Protein AF-A0A8T5M0Y6-F1 (afdb_monomer_lite)

Foldseek 3Di:
DVLVVLQVCVVVVHAAEEEEAPPDVVVVVSVVVRYHYFHDNDDPFDWDDDPLFKIKTWPDDPPDDPVPTDIDIDGHNVCSNPPVVVVVVVSRVNTD

Secondary structure (DSSP, 8-state):
-HHHHHHHHHHTT---EEEE--S-HHHHHHHHTTSEEEE-S---S-EEEETTTEEEEE-S-TTS-GGG--EEEEE-HHHIIIIIHHHHHHHHHH--

Radius of gyration: 13.92 Å; chains: 1; bounding box: 33×29×36 Å

Structure (mmCIF, N/CA/C/O backbone):
data_AF-A0A8T5M0Y6-F1
#
_entry.id   AF-A0A8T5M0Y6-F1
#
loop_
_atom_site.group_PDB
_atom_site.id
_atom_site.type_symbol
_atom_site.label_atom_id
_atom_site.label_alt_id
_atom_site.label_comp_id
_atom_site.label_asym_id
_atom_site.label_entity_id
_atom_site.label_seq_id
_atom_site.pdbx_PDB_ins_code
_atom_site.Cartn_x
_atom_site.Cartn_y
_atom_site.Cartn_z
_atom_site.occupancy
_atom_site.B_iso_or_equiv
_atom_site.auth_seq_id
_atom_site.auth_comp_id
_atom_site.auth_asym_id
_atom_site.auth_atom_id
_atom_site.pdbx_PDB_model_num
ATOM 1 N N . ASN A 1 1 ? -3.682 -16.699 -5.632 1.00 59.94 1 ASN A N 1
ATOM 2 C CA . ASN A 1 1 ? -4.816 -16.204 -6.459 1.00 59.94 1 ASN A CA 1
ATOM 3 C C . ASN A 1 1 ? -5.383 -14.912 -5.840 1.00 59.94 1 ASN A C 1
ATOM 5 O O . ASN A 1 1 ? -6.407 -14.938 -5.164 1.00 59.94 1 ASN A O 1
ATOM 9 N N . HIS A 1 2 ? -4.663 -13.791 -5.996 1.00 83.31 2 HIS A N 1
ATOM 10 C CA . HIS A 1 2 ? -4.834 -12.555 -5.204 1.00 83.31 2 HIS A CA 1
ATOM 11 C C . HIS A 1 2 ? -6.122 -11.769 -5.514 1.00 83.31 2 HIS A C 1
ATOM 13 O O . HIS A 1 2 ? -6.738 -11.203 -4.611 1.00 83.31 2 HIS A O 1
ATOM 19 N N . TYR A 1 3 ? -6.602 -11.808 -6.762 1.00 88.31 3 TYR A N 1
ATOM 20 C CA . TYR A 1 3 ? -7.836 -11.128 -7.178 1.00 88.31 3 TYR A CA 1
ATOM 21 C C . TYR A 1 3 ? -9.086 -11.655 -6.451 1.00 88.31 3 TYR A C 1
ATOM 23 O O . TYR A 1 3 ? -9.944 -10.881 -6.022 1.00 88.31 3 TYR A O 1
ATOM 31 N N . LYS A 1 4 ? -9.169 -12.975 -6.221 1.00 91.88 4 LYS A N 1
ATOM 32 C CA . LYS A 1 4 ? -10.283 -13.582 -5.470 1.00 91.88 4 LYS A CA 1
ATOM 33 C C . LYS A 1 4 ? -10.361 -13.050 -4.034 1.00 91.88 4 LYS A C 1
ATOM 35 O O . LYS A 1 4 ? -11.465 -12.837 -3.534 1.00 91.88 4 LYS A O 1
ATOM 40 N N . SER A 1 5 ? -9.219 -12.812 -3.386 1.00 92.81 5 SER A N 1
ATOM 41 C CA . SER A 1 5 ? -9.164 -12.234 -2.037 1.00 92.81 5 SER A CA 1
ATOM 42 C C . SER A 1 5 ? -9.660 -10.788 -2.029 1.00 92.81 5 SER A C 1
ATOM 44 O O . SER A 1 5 ? -10.524 -10.454 -1.222 1.00 92.81 5 SER A O 1
ATOM 46 N N . MET A 1 6 ? -9.224 -9.961 -2.985 1.00 92.38 6 MET A N 1
ATOM 47 C CA . MET A 1 6 ? -9.703 -8.576 -3.121 1.00 92.38 6 MET A CA 1
ATOM 48 C C . MET A 1 6 ? -11.212 -8.505 -3.383 1.00 92.38 6 MET A C 1
ATOM 50 O O . MET A 1 6 ? -11.914 -7.707 -2.767 1.00 92.38 6 MET A O 1
ATOM 54 N N . LYS A 1 7 ? -11.753 -9.408 -4.210 1.00 94.62 7 LYS A N 1
ATOM 55 C CA . LYS A 1 7 ? -13.202 -9.496 -4.449 1.00 94.62 7 LYS A CA 1
ATOM 56 C C . LYS A 1 7 ? -13.987 -9.832 -3.175 1.00 94.62 7 LYS A C 1
ATOM 58 O O . LYS A 1 7 ? -15.072 -9.292 -2.969 1.00 94.62 7 LYS A O 1
ATOM 63 N N . LYS A 1 8 ? -13.456 -10.704 -2.306 1.00 95.12 8 LYS A N 1
ATOM 64 C CA . LYS A 1 8 ? -14.060 -10.995 -0.991 1.00 95.12 8 LYS A CA 1
ATOM 65 C C . LYS A 1 8 ? -14.015 -9.775 -0.069 1.00 95.12 8 LYS A C 1
ATOM 67 O O . LYS A 1 8 ? -15.009 -9.504 0.595 1.00 95.12 8 LYS A O 1
ATOM 72 N N . LEU A 1 9 ? -12.902 -9.043 -0.051 1.00 93.75 9 LEU A N 1
ATOM 73 C CA . LEU A 1 9 ? -12.745 -7.825 0.749 1.00 93.75 9 LEU A CA 1
ATOM 74 C C . LEU A 1 9 ? -13.721 -6.726 0.308 1.00 93.75 9 LEU A C 1
ATOM 76 O O . LEU A 1 9 ? -14.453 -6.205 1.145 1.00 93.75 9 LEU A O 1
ATOM 80 N N . LYS A 1 10 ? -13.843 -6.461 -1.000 1.00 93.88 10 LYS A N 1
ATOM 81 C CA . LYS A 1 10 ? -14.831 -5.502 -1.522 1.00 93.88 10 LYS A CA 1
ATOM 82 C C . LYS A 1 10 ? -16.264 -5.879 -1.142 1.00 93.88 10 LYS A C 1
ATOM 84 O O . LYS A 1 10 ? -17.032 -5.020 -0.726 1.00 93.88 10 LYS A O 1
ATOM 89 N N . LYS A 1 11 ? -16.626 -7.168 -1.223 1.00 95.25 11 LYS A N 1
ATOM 90 C CA . LYS A 1 11 ? -17.948 -7.656 -0.778 1.00 95.25 11 LYS A CA 1
ATOM 91 C C . LYS A 1 11 ? -18.210 -7.422 0.714 1.00 95.25 11 LYS A C 1
ATOM 93 O O . LYS A 1 11 ? -19.365 -7.322 1.103 1.00 95.25 11 LYS A O 1
ATOM 98 N N . ARG A 1 12 ? -17.159 -7.346 1.534 1.00 96.19 12 ARG A N 1
ATOM 99 C CA . ARG A 1 12 ? -17.232 -7.025 2.968 1.00 96.19 12 ARG A CA 1
ATOM 100 C C . ARG A 1 12 ? -17.228 -5.516 3.250 1.00 96.19 12 ARG A C 1
ATOM 102 O O . ARG A 1 12 ? -17.180 -5.134 4.409 1.00 96.19 12 ARG A O 1
ATOM 109 N N . GLY A 1 13 ? -17.254 -4.668 2.219 1.00 94.25 13 GLY A N 1
ATOM 110 C CA . GLY A 1 13 ? -17.236 -3.211 2.367 1.00 94.25 13 GLY A CA 1
ATOM 111 C C . GLY A 1 13 ? -15.848 -2.614 2.608 1.00 94.25 13 GLY A C 1
ATOM 112 O O . GLY A 1 13 ? -15.743 -1.431 2.915 1.00 94.25 13 GLY A O 1
ATOM 113 N N . VAL A 1 14 ? -14.774 -3.397 2.456 1.00 96.06 14 VAL A N 1
ATOM 114 C CA . VAL A 1 14 ? -13.407 -2.886 2.622 1.00 96.06 14 VAL A CA 1
ATOM 115 C C . VAL A 1 14 ? -13.054 -1.967 1.453 1.00 96.06 14 VAL A C 1
ATOM 117 O O . VAL A 1 14 ? -13.157 -2.360 0.287 1.00 96.06 14 VAL A O 1
ATOM 120 N N . SER A 1 15 ? -12.601 -0.754 1.772 1.00 95.19 15 SER A N 1
ATOM 121 C CA . SER A 1 15 ? -12.090 0.205 0.792 1.00 95.19 15 SER A CA 1
ATOM 122 C C . SER A 1 15 ? -10.65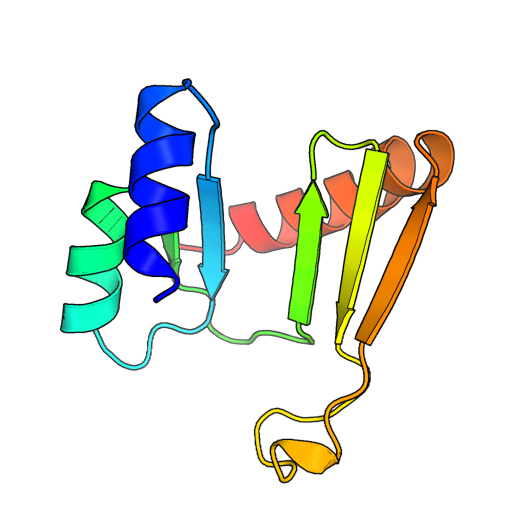6 -0.152 0.404 1.00 95.19 15 SER A C 1
ATOM 124 O O . SER A 1 15 ? -9.753 -0.117 1.237 1.00 95.19 15 SER A O 1
ATOM 126 N N . ILE A 1 16 ? -10.443 -0.499 -0.866 1.00 96.06 16 ILE A N 1
ATOM 127 C C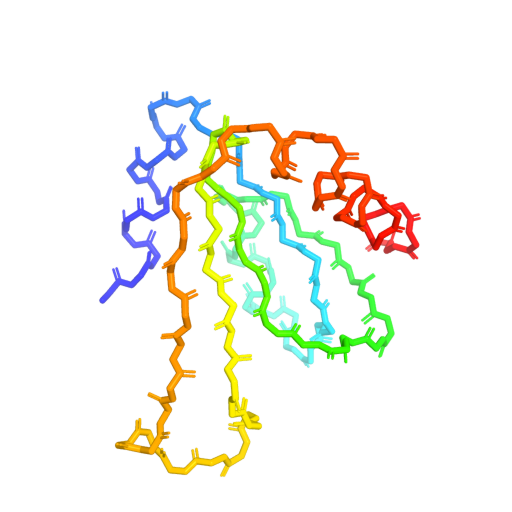A . ILE A 1 16 ? -9.123 -0.843 -1.405 1.00 96.06 16 ILE A CA 1
ATOM 128 C C . ILE A 1 16 ? -8.668 0.297 -2.315 1.00 96.06 16 ILE A C 1
ATOM 130 O O . ILE A 1 16 ? -9.335 0.611 -3.304 1.00 96.06 16 ILE A O 1
ATOM 134 N N . ARG A 1 17 ? -7.527 0.909 -1.985 1.00 95.94 17 ARG A N 1
ATOM 135 C CA . ARG A 1 17 ? -6.917 2.016 -2.732 1.00 95.94 17 ARG A CA 1
ATOM 136 C C . ARG A 1 17 ? -5.506 1.632 -3.162 1.00 95.94 17 ARG A C 1
ATOM 138 O O . ARG A 1 17 ? -4.707 1.221 -2.328 1.00 95.94 17 ARG A O 1
ATOM 145 N N . ILE A 1 18 ? -5.210 1.759 -4.453 1.00 95.12 18 ILE A N 1
ATOM 146 C CA . ILE A 1 18 ? -3.927 1.368 -5.049 1.00 95.12 18 ILE A CA 1
ATOM 147 C C . ILE A 1 18 ? -3.357 2.548 -5.838 1.00 95.12 18 ILE A C 1
ATOM 149 O O . ILE A 1 18 ? -3.932 2.945 -6.848 1.00 95.12 18 ILE A O 1
ATOM 153 N N . ALA A 1 19 ? -2.232 3.102 -5.391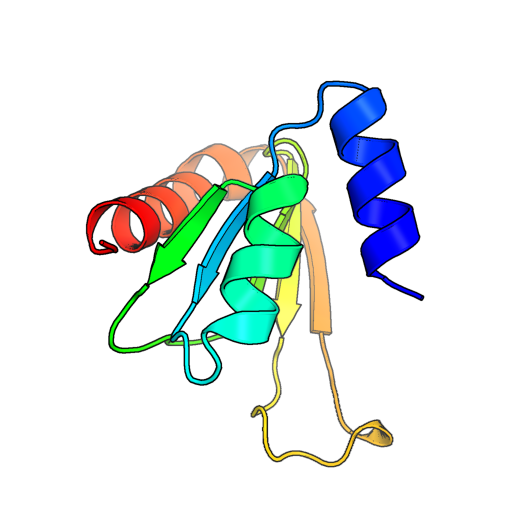 1.00 95.06 19 ALA A N 1
ATOM 154 C CA . ALA A 1 19 ? -1.451 4.067 -6.162 1.00 95.06 19 ALA A CA 1
ATOM 155 C C . ALA A 1 19 ? -0.198 3.365 -6.690 1.00 95.06 19 ALA A C 1
ATOM 157 O O . ALA A 1 19 ? 0.641 2.931 -5.901 1.00 95.06 19 ALA A O 1
ATOM 158 N N . ALA A 1 20 ? -0.092 3.209 -8.009 1.00 94.00 20 ALA A N 1
ATOM 159 C CA . ALA A 1 20 ? 1.035 2.518 -8.630 1.00 94.00 20 ALA A CA 1
ATOM 160 C C . ALA A 1 20 ? 1.317 3.034 -10.054 1.00 94.00 20 ALA A C 1
ATOM 162 O O . ALA A 1 20 ? 0.397 3.509 -10.724 1.00 94.00 20 ALA A O 1
ATOM 163 N N . PRO A 1 21 ? 2.560 2.906 -10.555 1.00 92.75 21 PRO A N 1
ATOM 164 C CA . PRO A 1 21 ? 2.872 3.130 -11.960 1.00 92.75 21 PRO A CA 1
ATOM 165 C C . PRO A 1 21 ? 2.172 2.087 -12.829 1.00 92.75 21 PRO A C 1
ATOM 167 O O . PRO A 1 21 ? 2.561 0.919 -12.894 1.00 92.75 21 PRO A O 1
ATOM 170 N N . ILE A 1 22 ? 1.099 2.503 -13.496 1.00 92.69 22 ILE A N 1
ATOM 171 C CA . ILE A 1 22 ? 0.338 1.622 -14.385 1.00 92.69 22 ILE A CA 1
ATOM 172 C C . ILE A 1 22 ? 1.126 1.443 -15.682 1.00 92.69 22 ILE A C 1
ATOM 174 O O . ILE A 1 22 ? 1.122 2.320 -16.539 1.00 92.69 22 ILE A O 1
ATOM 178 N N . LYS A 1 23 ? 1.772 0.283 -15.830 1.00 88.69 23 LYS A N 1
ATOM 179 C CA . LYS A 1 23 ? 2.403 -0.146 -17.091 1.00 88.69 23 LYS A CA 1
ATOM 180 C C . LYS A 1 23 ? 1.427 -0.897 -18.006 1.00 88.69 23 LYS A C 1
ATOM 182 O O . LYS A 1 23 ? 1.574 -0.865 -19.221 1.00 88.69 23 LYS A O 1
ATOM 187 N N . ASN A 1 24 ? 0.427 -1.572 -17.428 1.00 91.88 24 ASN A N 1
ATOM 188 C CA . ASN A 1 24 ? -0.554 -2.380 -18.155 1.00 91.88 24 ASN A CA 1
ATOM 189 C C . ASN A 1 24 ? -1.990 -1.937 -17.826 1.00 91.88 24 ASN A C 1
ATOM 191 O O . ASN A 1 24 ? -2.489 -2.138 -16.715 1.00 91.88 24 ASN A O 1
ATOM 195 N N . THR A 1 25 ? -2.666 -1.362 -18.818 1.00 90.19 25 THR A N 1
ATOM 196 C CA . THR A 1 25 ? -4.025 -0.817 -18.690 1.00 90.19 25 THR A CA 1
ATOM 197 C C . THR A 1 25 ? -5.097 -1.896 -18.525 1.00 90.19 25 THR A C 1
ATOM 199 O O . THR A 1 25 ? -6.088 -1.663 -17.832 1.00 90.19 25 THR A O 1
ATOM 202 N N . ALA A 1 26 ? -4.902 -3.096 -19.079 1.00 91.69 26 ALA A N 1
ATOM 203 C CA . ALA A 1 26 ? -5.845 -4.206 -18.927 1.00 91.69 26 ALA A CA 1
ATOM 204 C C . ALA A 1 26 ? -5.894 -4.708 -17.474 1.00 91.69 26 ALA A C 1
ATOM 206 O O . ALA A 1 26 ? -6.972 -4.947 -16.918 1.00 91.69 26 ALA A O 1
ATOM 207 N N . VAL A 1 27 ? -4.726 -4.794 -16.827 1.00 89.88 27 VAL A N 1
ATOM 208 C CA . VAL A 1 27 ? -4.623 -5.149 -15.403 1.00 89.88 27 VAL A CA 1
ATOM 209 C C . VAL A 1 27 ? -5.265 -4.066 -14.539 1.00 89.88 27 VAL A C 1
ATOM 211 O O . VAL A 1 27 ? -6.056 -4.386 -13.654 1.00 89.88 27 VAL A O 1
ATOM 214 N N . ALA A 1 28 ? -5.002 -2.789 -14.832 1.00 91.38 28 ALA A N 1
ATOM 215 C CA . ALA A 1 28 ? -5.620 -1.680 -14.108 1.00 91.38 28 ALA A CA 1
ATOM 216 C C . ALA A 1 28 ? -7.152 -1.681 -14.221 1.00 91.38 28 ALA A C 1
ATOM 218 O O . ALA A 1 28 ? -7.830 -1.501 -13.213 1.00 91.38 28 ALA A O 1
ATOM 219 N N . LYS A 1 29 ? -7.706 -1.958 -15.409 1.00 91.94 29 LYS A N 1
ATOM 220 C CA . LYS A 1 29 ? -9.159 -2.060 -15.615 1.00 91.94 29 LYS A CA 1
ATOM 221 C C . LYS A 1 29 ? -9.771 -3.193 -14.790 1.00 91.94 29 LYS A C 1
ATOM 223 O O . LYS A 1 29 ? -10.778 -2.987 -14.123 1.00 91.94 29 LYS A O 1
ATOM 228 N N . THR A 1 30 ? -9.119 -4.355 -14.782 1.00 92.69 30 THR A N 1
ATOM 229 C CA . THR A 1 30 ? -9.557 -5.518 -13.993 1.00 92.69 30 THR A CA 1
ATOM 230 C C . THR A 1 30 ? -9.512 -5.217 -12.492 1.00 92.69 30 THR A C 1
ATOM 232 O O . THR A 1 30 ? -10.442 -5.539 -11.757 1.00 92.69 30 THR A O 1
ATOM 235 N N . LEU A 1 31 ? -8.453 -4.555 -12.014 1.00 92.62 31 LEU A N 1
ATOM 236 C CA . LEU A 1 31 ? -8.339 -4.138 -10.613 1.00 92.62 31 LEU A CA 1
ATOM 237 C C . LEU A 1 31 ? -9.341 -3.037 -10.243 1.00 92.62 31 LEU A C 1
ATOM 239 O O . LEU A 1 31 ? -9.840 -3.046 -9.119 1.00 92.62 31 LEU A O 1
ATOM 243 N N . GLY A 1 32 ? -9.699 -2.161 -11.185 1.00 93.31 32 GLY A N 1
ATOM 244 C CA . GLY A 1 32 ? -10.733 -1.133 -11.032 1.00 93.31 32 GLY A CA 1
ATOM 245 C C . GLY A 1 32 ? -12.106 -1.691 -10.641 1.00 93.31 32 GLY A C 1
ATOM 246 O O . GLY A 1 32 ? -12.892 -1.034 -9.960 1.00 93.31 32 GLY A O 1
ATOM 247 N N . GLU A 1 33 ? -12.392 -2.948 -10.990 1.00 93.62 33 GLU A N 1
ATOM 248 C CA . GLU A 1 33 ? -13.623 -3.628 -10.579 1.00 93.62 33 GLU A CA 1
ATOM 249 C C . GLU A 1 33 ? -13.674 -3.918 -9.075 1.00 93.62 33 GLU A C 1
ATOM 251 O O . GLU A 1 33 ? -14.762 -4.099 -8.521 1.00 93.62 33 GLU A O 1
ATOM 256 N N . VAL A 1 34 ? -12.525 -3.984 -8.394 1.00 95.44 34 VAL A N 1
ATOM 257 C CA . VAL A 1 34 ? -12.417 -4.365 -6.975 1.00 95.44 34 VAL A CA 1
ATOM 258 C C . VAL A 1 34 ? -11.760 -3.310 -6.084 1.00 95.44 34 VAL A C 1
ATOM 260 O O . VAL A 1 34 ? -11.923 -3.377 -4.869 1.00 95.44 34 VAL A O 1
ATOM 263 N N . ALA A 1 35 ? -11.072 -2.331 -6.662 1.00 96.31 35 ALA A N 1
ATOM 264 C CA . ALA A 1 35 ? -10.321 -1.300 -5.959 1.00 96.31 35 ALA A CA 1
ATOM 265 C C . ALA A 1 35 ? -10.359 0.024 -6.729 1.00 96.31 35 ALA A C 1
ATOM 267 O O . ALA A 1 35 ? -10.537 0.038 -7.944 1.00 96.31 35 ALA A O 1
ATOM 268 N N . THR A 1 36 ? -10.118 1.136 -6.040 1.00 96.19 36 THR A N 1
ATOM 269 C CA . THR A 1 36 ? -9.811 2.403 -6.708 1.00 96.19 36 THR A CA 1
ATOM 270 C C . THR A 1 36 ? -8.323 2.412 -7.032 1.00 96.19 36 THR A C 1
ATOM 272 O O . THR A 1 36 ? -7.492 2.287 -6.130 1.00 96.19 36 THR A O 1
ATOM 275 N N . VAL A 1 37 ? -7.983 2.555 -8.310 1.00 95.62 37 VAL A N 1
ATOM 276 C CA . VAL A 1 37 ? -6.597 2.555 -8.789 1.00 95.62 37 VAL A CA 1
ATOM 277 C C . VAL A 1 37 ? -6.265 3.939 -9.335 1.00 95.62 37 VAL A C 1
ATOM 279 O O . VAL A 1 37 ? -7.044 4.479 -10.115 1.00 95.62 37 VAL A O 1
ATOM 282 N N . ARG A 1 38 ? -5.127 4.503 -8.926 1.00 95.31 38 ARG A N 1
ATOM 283 C CA . ARG A 1 38 ? -4.581 5.758 -9.457 1.00 95.31 38 ARG A CA 1
ATOM 284 C C . ARG A 1 38 ? -3.201 5.531 -10.044 1.00 95.31 38 ARG A C 1
ATOM 286 O O . ARG A 1 38 ? -2.377 4.831 -9.446 1.00 95.31 38 ARG A O 1
ATOM 293 N N . HIS A 1 39 ? -2.956 6.135 -11.200 1.00 95.19 39 HIS A N 1
ATOM 294 C CA . HIS A 1 39 ? -1.637 6.139 -11.808 1.00 95.19 39 HIS A CA 1
ATOM 295 C C . HIS A 1 39 ? -0.740 7.141 -11.084 1.00 95.19 39 HIS A C 1
ATOM 297 O O . HIS A 1 39 ? -1.120 8.298 -10.917 1.00 95.19 39 HIS A O 1
ATOM 303 N N . ILE A 1 40 ? 0.462 6.714 -10.703 1.00 94.56 40 ILE A N 1
ATOM 304 C CA . ILE A 1 40 ? 1.541 7.604 -10.253 1.00 94.56 40 ILE A CA 1
ATOM 305 C C . ILE A 1 40 ? 2.757 7.417 -11.157 1.00 94.56 40 ILE A C 1
ATOM 307 O O . ILE A 1 40 ? 3.084 6.288 -11.516 1.00 94.56 40 ILE A O 1
ATOM 311 N N . ASP A 1 41 ? 3.462 8.501 -11.476 1.00 89.12 41 ASP A N 1
ATOM 312 C CA . ASP A 1 41 ? 4.590 8.437 -12.415 1.00 89.12 41 ASP A CA 1
ATOM 313 C C . ASP A 1 41 ? 5.761 7.603 -11.867 1.00 89.12 41 ASP A C 1
ATOM 315 O O . ASP A 1 41 ? 6.453 6.908 -12.610 1.00 89.12 41 ASP A O 1
ATOM 319 N N . LYS A 1 42 ? 6.000 7.668 -10.548 1.00 83.31 42 LYS A N 1
ATOM 320 C CA . LYS A 1 42 ? 7.088 6.946 -9.872 1.00 83.31 42 LYS A CA 1
ATOM 321 C C . LYS A 1 42 ? 6.647 6.425 -8.507 1.00 83.31 42 LYS A C 1
ATOM 323 O O . LYS A 1 42 ? 6.278 7.205 -7.631 1.00 83.31 42 LYS A O 1
ATOM 328 N N . ALA A 1 43 ? 6.763 5.114 -8.303 1.00 79.81 43 ALA A N 1
ATOM 329 C CA . ALA A 1 43 ? 6.740 4.520 -6.970 1.00 79.81 43 ALA A CA 1
ATOM 330 C C . ALA A 1 43 ? 8.147 4.576 -6.36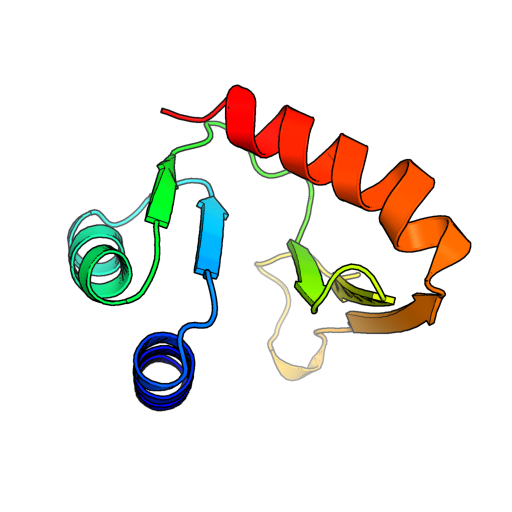3 1.00 79.81 43 ALA A C 1
ATOM 332 O O . ALA A 1 43 ? 9.127 4.294 -7.046 1.00 79.81 43 ALA A O 1
ATOM 333 N N . LYS A 1 44 ? 8.244 4.932 -5.078 1.00 76.31 44 LYS A N 1
ATOM 334 C CA . LYS A 1 44 ? 9.513 4.929 -4.324 1.00 76.31 44 LYS A CA 1
ATOM 335 C C . LYS A 1 44 ? 9.716 3.665 -3.479 1.00 76.31 44 LYS A C 1
ATOM 337 O O . LYS A 1 44 ? 10.719 3.552 -2.790 1.00 76.31 44 LYS A O 1
ATOM 342 N N . GLY A 1 45 ? 8.754 2.746 -3.492 1.00 86.00 45 GLY A N 1
ATOM 343 C CA . GLY A 1 45 ? 8.791 1.516 -2.709 1.00 86.00 45 GLY A CA 1
ATOM 344 C C . GLY A 1 45 ? 7.433 0.823 -2.668 1.00 86.00 45 GLY A C 1
ATOM 345 O O . GLY A 1 45 ? 6.441 1.340 -3.189 1.00 86.00 45 GLY A O 1
ATOM 346 N N . ARG A 1 46 ? 7.394 -0.347 -2.025 1.00 90.31 46 ARG A N 1
ATOM 347 C CA . ARG A 1 46 ? 6.186 -1.163 -1.856 1.00 90.31 46 ARG A CA 1
ATOM 348 C C . ARG A 1 46 ? 5.697 -1.040 -0.423 1.00 90.31 46 ARG A C 1
ATOM 350 O O . ARG A 1 46 ? 6.319 -1.593 0.476 1.00 90.31 46 ARG A O 1
ATOM 357 N N . VAL A 1 47 ? 4.601 -0.315 -0.216 1.00 92.19 47 VAL A N 1
ATOM 358 C CA . VAL A 1 47 ? 3.990 -0.112 1.105 1.00 92.19 47 VAL A CA 1
ATOM 359 C C . VAL A 1 47 ? 2.506 -0.453 1.030 1.00 92.19 47 VAL A C 1
ATOM 361 O O . VAL A 1 47 ? 1.813 -0.036 0.105 1.00 92.19 47 VAL A O 1
ATOM 364 N N . CYS A 1 48 ? 2.015 -1.194 2.017 1.00 93.75 48 CYS A N 1
ATOM 365 C CA . CYS A 1 48 ? 0.604 -1.504 2.203 1.00 93.75 48 CYS A CA 1
ATOM 366 C C . CYS A 1 48 ? 0.223 -1.210 3.652 1.00 93.75 48 CYS A C 1
ATOM 368 O O . CYS A 1 48 ? 0.911 -1.657 4.566 1.00 93.75 48 CYS A O 1
ATOM 370 N N . THR A 1 49 ? -0.865 -0.478 3.870 1.00 94.06 49 THR A N 1
ATOM 371 C CA . THR A 1 49 ? -1.449 -0.272 5.198 1.00 94.06 49 THR A CA 1
ATOM 372 C C . THR A 1 49 ? -2.774 -1.016 5.308 1.00 94.06 49 THR A C 1
ATOM 374 O O . THR A 1 49 ? -3.533 -1.100 4.342 1.00 94.06 49 THR A O 1
ATOM 377 N N . ILE A 1 50 ? -3.045 -1.574 6.487 1.00 95.06 50 ILE A N 1
ATOM 378 C CA . ILE A 1 50 ? -4.269 -2.317 6.793 1.00 95.06 50 ILE A CA 1
ATOM 379 C C . ILE A 1 50 ? -4.938 -1.658 7.997 1.00 95.06 50 ILE A C 1
ATOM 381 O O . ILE A 1 50 ? -4.314 -1.521 9.050 1.00 95.06 50 ILE A O 1
ATOM 385 N N . ASP A 1 51 ? -6.179 -1.202 7.803 1.00 92.44 51 ASP A N 1
ATOM 386 C CA . ASP A 1 51 ? -7.074 -0.589 8.803 1.00 92.44 51 ASP A CA 1
ATOM 387 C C . ASP A 1 51 ? -6.502 0.614 9.585 1.00 92.44 51 ASP A C 1
ATOM 389 O O . ASP A 1 51 ? -7.096 1.100 10.545 1.00 92.44 51 ASP A O 1
ATOM 393 N N . GLY A 1 52 ? -5.352 1.134 9.146 1.00 90.56 52 GLY A N 1
ATOM 394 C CA . GLY A 1 52 ? -4.598 2.183 9.831 1.00 90.56 52 GLY A CA 1
ATOM 395 C C . GLY A 1 52 ? -3.715 1.682 10.977 1.00 90.56 52 GLY A C 1
ATOM 396 O O . GLY A 1 52 ? -2.994 2.485 11.551 1.00 90.56 52 GLY A O 1
ATOM 397 N N . ASP A 1 53 ? -3.711 0.383 11.278 1.00 95.00 53 ASP A N 1
ATOM 398 C CA . ASP A 1 53 ? -3.027 -0.165 12.458 1.00 95.00 53 ASP A CA 1
ATOM 399 C C . ASP A 1 53 ? -1.862 -1.090 12.128 1.00 95.00 53 ASP A C 1
ATOM 401 O O . ASP A 1 53 ? -1.009 -1.351 12.979 1.00 95.00 53 ASP A O 1
ATOM 405 N N . SER A 1 54 ? -1.809 -1.583 10.891 1.00 95.94 54 SER A N 1
ATOM 406 C CA . SER A 1 54 ? -0.734 -2.457 10.425 1.00 95.94 54 SER A CA 1
ATOM 407 C C . SER A 1 54 ? -0.146 -1.975 9.105 1.00 95.94 54 SER A C 1
ATOM 409 O O . SER A 1 54 ? -0.839 -1.372 8.284 1.00 95.94 54 SER A O 1
ATOM 411 N N . MET A 1 55 ? 1.141 -2.244 8.900 1.00 95.12 55 MET A N 1
ATOM 412 C CA . MET A 1 55 ? 1.860 -1.897 7.680 1.00 95.12 55 MET A CA 1
ATOM 413 C C . MET A 1 55 ? 2.736 -3.056 7.226 1.00 95.12 55 MET A C 1
ATOM 415 O O . MET A 1 55 ? 3.412 -3.677 8.042 1.00 95.12 55 MET A O 1
ATOM 419 N N . LEU A 1 56 ? 2.770 -3.289 5.919 1.00 95.00 56 LEU A N 1
ATOM 420 C CA . LEU A 1 56 ? 3.753 -4.122 5.246 1.00 95.00 56 LEU A CA 1
ATOM 421 C C . LEU A 1 56 ? 4.608 -3.247 4.322 1.00 95.00 56 LEU A C 1
ATOM 423 O O . LEU A 1 56 ? 4.059 -2.482 3.528 1.00 95.00 56 LEU A O 1
ATOM 427 N N . ILE A 1 57 ? 5.932 -3.358 4.415 1.00 93.38 57 ILE A N 1
ATOM 428 C CA . ILE A 1 57 ? 6.880 -2.672 3.528 1.00 93.38 57 ILE A CA 1
ATOM 429 C C . ILE A 1 57 ? 7.845 -3.673 2.893 1.00 93.38 57 ILE A C 1
ATOM 431 O O . ILE A 1 57 ? 8.431 -4.502 3.582 1.00 93.38 57 ILE A O 1
ATOM 435 N N . GLY A 1 58 ? 8.002 -3.611 1.573 1.00 92.75 58 GLY A N 1
ATOM 436 C CA . GLY A 1 58 ? 9.001 -4.393 0.848 1.00 92.75 58 GLY A CA 1
ATOM 437 C C . GLY A 1 58 ? 10.391 -3.781 1.006 1.00 92.75 58 GLY A C 1
ATOM 438 O O . GLY A 1 58 ? 10.554 -2.579 0.815 1.00 92.75 58 GLY A O 1
ATOM 439 N N . LEU A 1 59 ? 11.383 -4.610 1.327 1.00 90.75 59 LEU A N 1
ATOM 440 C CA . LEU A 1 59 ? 12.785 -4.210 1.523 1.00 90.75 5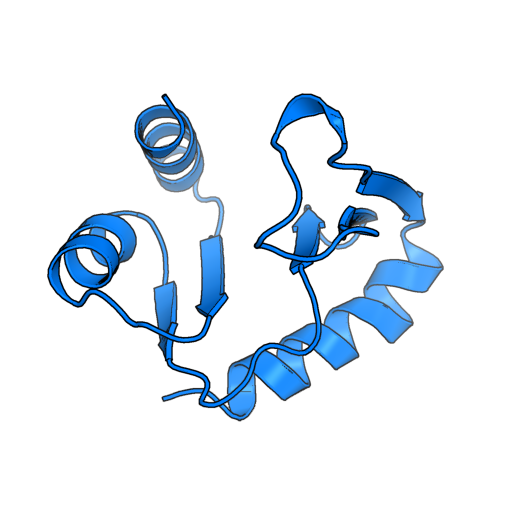9 LEU A CA 1
ATOM 441 C C . LEU A 1 59 ? 13.690 -4.591 0.345 1.00 90.75 59 LEU A C 1
ATOM 443 O O . LEU A 1 59 ? 14.903 -4.434 0.410 1.00 90.75 59 LEU A O 1
ATOM 447 N N . THR A 1 60 ? 13.100 -5.123 -0.721 1.00 89.62 60 THR A N 1
ATOM 448 C CA . THR A 1 60 ? 13.810 -5.568 -1.922 1.00 89.62 60 THR A CA 1
ATOM 449 C C . THR A 1 60 ? 13.261 -4.876 -3.152 1.00 89.62 60 THR A C 1
ATOM 451 O O . THR A 1 60 ? 12.091 -4.477 -3.174 1.00 89.62 60 THR A O 1
ATOM 454 N N . GLU A 1 61 ? 14.107 -4.742 -4.165 1.00 84.50 61 GLU A N 1
ATOM 455 C CA . GLU A 1 61 ? 13.721 -4.207 -5.466 1.00 84.50 61 GLU A CA 1
ATOM 456 C C . GLU A 1 61 ? 12.768 -5.161 -6.197 1.00 84.50 61 GLU A C 1
ATOM 458 O O . GLU A 1 61 ? 12.664 -6.346 -5.864 1.00 84.50 61 GLU A O 1
ATOM 463 N N . ASP A 1 62 ? 12.037 -4.626 -7.173 1.00 79.44 62 ASP A N 1
ATOM 464 C CA . ASP A 1 62 ? 11.046 -5.392 -7.935 1.00 79.44 62 ASP A CA 1
ATOM 465 C C . ASP A 1 62 ? 11.696 -6.454 -8.836 1.00 79.44 62 ASP A C 1
ATOM 467 O O . ASP A 1 62 ? 11.087 -7.493 -9.067 1.00 79.44 62 ASP A O 1
ATOM 471 N N . ASP A 1 63 ? 12.934 -6.222 -9.284 1.00 83.69 63 ASP A N 1
ATOM 472 C CA . ASP A 1 63 ? 13.673 -7.127 -10.177 1.00 83.69 63 ASP A CA 1
ATOM 473 C C . ASP A 1 63 ? 14.435 -8.235 -9.421 1.00 83.69 63 ASP A C 1
ATOM 475 O O . ASP A 1 63 ? 15.085 -9.084 -10.035 1.00 83.69 63 ASP A O 1
ATOM 479 N N . ALA A 1 64 ? 14.374 -8.244 -8.084 1.00 85.88 64 ALA A N 1
ATOM 480 C CA . ALA A 1 64 ? 14.977 -9.302 -7.279 1.00 85.88 64 ALA A CA 1
ATOM 481 C C . ALA A 1 64 ? 14.273 -10.647 -7.520 1.00 85.88 64 ALA A C 1
ATOM 483 O O . ALA A 1 64 ? 13.064 -10.702 -7.746 1.00 85.88 64 ALA A O 1
ATOM 484 N N . HIS A 1 65 ? 15.020 -11.750 -7.421 1.00 87.75 65 HIS A N 1
ATOM 485 C CA . HIS A 1 65 ? 14.433 -13.081 -7.553 1.00 87.75 65 HIS A CA 1
ATOM 486 C C . HIS A 1 65 ? 13.387 -13.317 -6.451 1.00 87.75 65 HIS A C 1
ATOM 488 O O . HIS A 1 65 ? 13.591 -12.909 -5.307 1.00 87.75 65 HIS A O 1
ATOM 494 N N . GLU A 1 66 ? 12.292 -14.021 -6.758 1.00 83.12 66 GLU A N 1
ATOM 495 C CA . GLU A 1 66 ? 11.144 -14.142 -5.843 1.00 83.12 66 GLU A CA 1
ATOM 496 C C . GLU A 1 66 ? 11.527 -14.667 -4.449 1.00 83.12 66 GLU A C 1
ATOM 498 O O . GLU A 1 66 ? 11.013 -14.207 -3.430 1.00 83.12 66 GLU A O 1
ATOM 503 N N . THR A 1 67 ? 12.483 -15.598 -4.399 1.00 89.62 67 THR A N 1
ATOM 504 C CA . THR A 1 67 ? 13.006 -16.203 -3.160 1.00 89.62 67 THR A CA 1
ATOM 505 C C . THR A 1 67 ? 13.790 -15.237 -2.278 1.00 89.62 67 THR A C 1
ATOM 507 O O . THR A 1 67 ? 14.041 -15.536 -1.113 1.00 89.62 67 THR A O 1
ATOM 510 N N . GLN A 1 68 ? 14.201 -14.098 -2.825 1.00 89.31 68 GLN A N 1
ATOM 511 C CA . GLN A 1 68 ? 14.974 -13.079 -2.132 1.00 89.31 68 GLN A CA 1
ATOM 512 C C . GLN A 1 68 ? 14.087 -11.950 -1.622 1.00 89.31 68 GLN A C 1
ATOM 514 O O . GLN A 1 68 ? 14.581 -11.085 -0.905 1.00 89.31 68 GLN A O 1
ATOM 519 N N . HIS A 1 69 ? 12.791 -11.934 -1.955 1.00 88.50 69 HIS A N 1
ATOM 520 C CA . HIS A 1 69 ? 11.910 -10.878 -1.489 1.00 88.50 69 HIS A CA 1
ATOM 521 C C . HIS A 1 69 ? 11.757 -10.899 0.031 1.00 88.50 69 HIS A C 1
ATOM 523 O O . HIS A 1 69 ? 11.164 -11.804 0.615 1.00 88.50 69 HIS A O 1
ATOM 529 N N . VAL A 1 70 ? 12.229 -9.828 0.661 1.00 92.81 70 VAL A N 1
ATOM 530 C CA . VAL A 1 70 ? 12.018 -9.558 2.081 1.00 92.81 70 VAL A CA 1
ATOM 531 C C . VAL A 1 70 ? 10.979 -8.456 2.234 1.00 92.81 70 VAL A C 1
ATOM 533 O O . VAL A 1 70 ? 11.030 -7.432 1.544 1.00 92.81 70 VAL A O 1
ATOM 536 N N . ALA A 1 71 ? 10.049 -8.660 3.162 1.00 93.06 71 ALA A N 1
ATOM 537 C CA . ALA A 1 71 ? 9.105 -7.648 3.601 1.00 93.06 71 ALA A CA 1
ATOM 538 C C . ALA A 1 71 ? 9.093 -7.566 5.128 1.00 93.06 71 ALA A C 1
ATOM 540 O O . ALA A 1 71 ? 9.245 -8.571 5.821 1.00 93.06 71 ALA A O 1
ATOM 541 N N . PHE A 1 72 ? 8.887 -6.362 5.643 1.00 94.38 72 PHE A N 1
ATOM 542 C CA . PHE A 1 72 ? 8.722 -6.093 7.061 1.00 94.38 72 PHE A CA 1
ATOM 543 C C . PHE A 1 72 ? 7.248 -5.822 7.357 1.00 94.38 72 PHE A C 1
ATOM 545 O O . PHE A 1 72 ? 6.626 -4.981 6.705 1.00 94.38 72 PHE A O 1
ATOM 552 N N . TRP A 1 73 ? 6.696 -6.537 8.336 1.00 95.69 73 TRP A N 1
ATOM 553 C CA . TRP A 1 73 ? 5.356 -6.302 8.865 1.00 95.69 73 TRP A CA 1
ATOM 554 C C . TRP A 1 73 ? 5.458 -5.702 10.265 1.00 95.69 73 TRP A C 1
ATOM 556 O O . TRP A 1 73 ? 6.193 -6.208 11.110 1.00 95.69 73 TRP A O 1
ATOM 566 N N . ALA A 1 74 ? 4.696 -4.640 10.509 1.00 94.06 74 ALA A N 1
ATOM 567 C CA . ALA A 1 74 ? 4.556 -4.035 11.823 1.00 94.06 74 ALA A CA 1
ATOM 568 C C . ALA A 1 74 ? 3.087 -3.785 12.161 1.00 94.06 74 ALA A C 1
ATOM 570 O O . ALA A 1 74 ? 2.295 -3.391 11.301 1.00 94.06 74 ALA A O 1
ATOM 571 N N . HIS A 1 75 ? 2.762 -3.955 13.441 1.00 96.12 75 HIS A N 1
ATOM 572 C CA . HIS A 1 75 ? 1.512 -3.519 14.045 1.00 96.12 75 HIS A CA 1
ATOM 573 C C . HIS A 1 75 ? 1.813 -2.374 15.017 1.00 96.12 75 HIS A C 1
ATOM 575 O O . HIS A 1 75 ? 2.442 -2.574 16.054 1.00 96.12 75 HIS A O 1
ATOM 581 N N . SER A 1 76 ? 1.424 -1.157 14.645 1.00 95.19 76 SER A N 1
ATOM 582 C CA . SER A 1 76 ? 1.643 0.044 15.453 1.00 95.19 76 SER A CA 1
ATOM 583 C C . SER A 1 76 ? 0.625 1.123 15.073 1.00 95.19 76 SER A C 1
ATOM 585 O O . SER A 1 76 ? 0.907 1.966 14.214 1.00 95.19 76 SER A O 1
ATOM 587 N N . PRO A 1 77 ? -0.557 1.126 15.716 1.00 94.06 77 PRO A N 1
ATOM 588 C CA . PRO A 1 77 ? -1.607 2.111 15.461 1.00 94.06 77 PRO A CA 1
ATOM 589 C C . PRO A 1 77 ? -1.102 3.556 15.473 1.00 94.06 77 PRO A C 1
ATOM 591 O O . PRO A 1 77 ? -1.391 4.332 14.567 1.00 94.06 77 PRO A O 1
ATOM 594 N N . TYR A 1 78 ? -0.280 3.915 16.463 1.00 93.81 78 TYR A N 1
ATOM 595 C CA . TYR A 1 78 ? 0.221 5.280 16.606 1.00 93.81 78 TYR A CA 1
ATOM 596 C C . TYR A 1 78 ? 1.115 5.706 15.433 1.00 93.81 78 TYR A C 1
ATOM 598 O O . TYR A 1 78 ? 0.887 6.754 14.830 1.00 93.81 78 TYR A O 1
ATOM 606 N N . ALA A 1 79 ? 2.114 4.895 15.071 1.00 90.50 79 ALA A N 1
ATOM 607 C CA . ALA A 1 79 ? 3.035 5.242 13.990 1.00 90.50 79 ALA A CA 1
ATOM 608 C C . ALA A 1 79 ? 2.332 5.261 12.622 1.00 90.50 79 ALA A C 1
ATOM 610 O O . ALA A 1 79 ? 2.600 6.119 11.776 1.00 90.50 79 ALA A O 1
ATOM 611 N N . ILE A 1 80 ? 1.407 4.326 12.398 1.00 93.50 80 ILE A N 1
ATOM 612 C CA . ILE A 1 80 ? 0.776 4.143 11.092 1.00 93.50 80 ILE A CA 1
ATOM 613 C C . ILE A 1 80 ? -0.309 5.193 10.849 1.00 93.50 80 ILE A C 1
ATOM 615 O O . ILE A 1 80 ? -0.365 5.753 9.751 1.00 93.50 80 ILE A O 1
ATOM 619 N N . ARG A 1 81 ? -1.118 5.536 11.859 1.00 92.69 81 ARG A N 1
ATOM 620 C CA . ARG A 1 81 ? -2.143 6.586 11.739 1.00 92.69 81 ARG A CA 1
ATOM 621 C C . ARG A 1 81 ? -1.528 7.975 11.591 1.00 92.69 81 ARG A C 1
ATOM 623 O O . ARG A 1 81 ? -1.980 8.738 10.745 1.00 92.69 81 ARG A O 1
ATOM 630 N N . ASN A 1 82 ? -0.482 8.286 12.358 1.00 89.50 82 ASN A N 1
ATOM 631 C CA . ASN A 1 82 ? 0.083 9.639 12.378 1.00 89.50 82 ASN A CA 1
ATOM 632 C C . ASN A 1 82 ? 1.067 9.907 11.229 1.00 89.50 82 ASN A C 1
ATOM 634 O O . ASN A 1 82 ? 1.073 11.005 10.671 1.00 89.50 82 ASN A O 1
ATOM 638 N N . SER A 1 83 ? 1.869 8.911 10.835 1.00 88.62 83 SER A N 1
ATOM 639 C CA . SER A 1 83 ? 2.953 9.118 9.862 1.00 88.62 83 SER A CA 1
ATOM 640 C C . SER A 1 83 ? 2.673 8.445 8.521 1.00 88.62 83 SER A C 1
ATOM 642 O O . SER A 1 83 ? 2.647 9.103 7.479 1.00 88.62 83 SER A O 1
ATOM 644 N N . ILE A 1 84 ? 2.439 7.130 8.525 1.00 90.56 84 ILE A N 1
ATOM 645 C CA . ILE A 1 84 ? 2.355 6.352 7.277 1.00 90.56 84 ILE A CA 1
ATOM 646 C C . ILE A 1 84 ? 1.083 6.676 6.491 1.00 90.56 84 ILE A C 1
ATOM 648 O O . ILE A 1 84 ? 1.121 6.759 5.265 1.00 90.56 84 ILE A O 1
ATOM 652 N N . SER A 1 85 ? -0.032 6.916 7.177 1.00 88.12 85 SER A N 1
ATOM 653 C CA . SER A 1 85 ? -1.286 7.320 6.533 1.00 88.12 85 SER A CA 1
ATOM 654 C C . SER A 1 85 ? -1.119 8.645 5.788 1.00 88.12 85 SER A C 1
ATOM 656 O O . SER A 1 85 ? -1.478 8.735 4.618 1.00 88.12 85 SER A O 1
ATOM 658 N N . SER A 1 86 ? -0.479 9.640 6.409 1.00 89.50 86 SER A N 1
ATOM 659 C CA . SER A 1 86 ? -0.167 10.930 5.778 1.00 89.50 86 SER A CA 1
ATOM 660 C C . SER A 1 86 ? 0.741 10.773 4.554 1.00 89.50 86 SER A C 1
ATOM 662 O O . SER A 1 86 ? 0.513 11.405 3.520 1.00 89.50 86 SER A O 1
ATOM 664 N N . PHE A 1 87 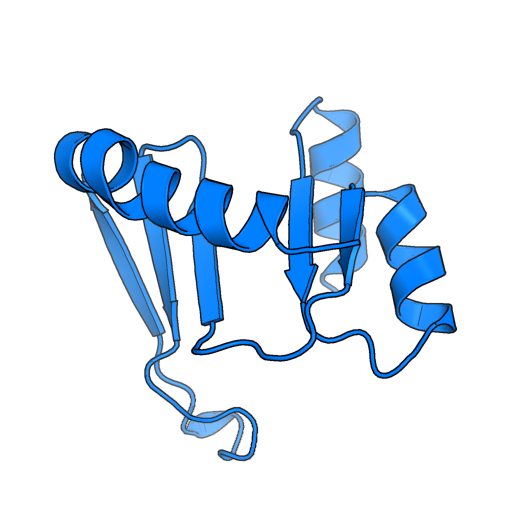? 1.739 9.886 4.639 1.00 90.25 87 PHE A N 1
ATOM 665 C CA . PHE A 1 87 ? 2.588 9.531 3.502 1.00 90.25 87 PHE A CA 1
ATOM 666 C C . PHE A 1 87 ? 1.775 8.921 2.350 1.00 90.25 87 PHE A C 1
ATOM 668 O O . PHE A 1 87 ? 1.891 9.378 1.211 1.00 90.25 87 PHE A O 1
ATOM 675 N N . PHE A 1 88 ? 0.911 7.942 2.642 1.00 91.75 88 PHE A N 1
ATOM 676 C CA . PHE A 1 88 ? 0.042 7.332 1.637 1.00 91.75 88 PHE A CA 1
ATOM 677 C C . PHE A 1 88 ? -0.886 8.363 0.991 1.00 91.75 88 PHE A C 1
ATOM 679 O O . PHE A 1 88 ? -0.986 8.399 -0.231 1.00 91.75 88 PHE A O 1
ATOM 686 N N . GLU A 1 89 ? -1.526 9.235 1.774 1.00 92.31 89 GLU A N 1
ATOM 687 C CA . GLU A 1 89 ? -2.420 10.268 1.240 1.00 92.31 89 GLU A CA 1
ATOM 688 C C . GLU A 1 89 ? -1.693 11.252 0.316 1.00 92.31 89 GLU A C 1
ATOM 690 O O . GLU A 1 89 ? -2.259 11.681 -0.688 1.00 92.31 89 GLU A O 1
ATOM 695 N N . SER A 1 90 ? -0.435 11.590 0.609 1.00 92.25 90 SER A N 1
ATOM 696 C CA . SER A 1 90 ? 0.386 12.434 -0.268 1.00 92.25 90 SER A CA 1
ATOM 697 C C . SER A 1 90 ? 0.622 11.772 -1.632 1.00 92.25 90 SER A C 1
ATOM 699 O O . SER A 1 90 ? 0.374 12.379 -2.676 1.00 92.25 90 SER A O 1
ATOM 701 N N . VAL A 1 91 ? 1.001 10.488 -1.633 1.00 93.00 91 VAL A N 1
ATOM 702 C CA . VAL A 1 91 ? 1.175 9.695 -2.864 1.00 93.00 91 VAL A CA 1
ATOM 703 C C . VAL A 1 91 ? -0.159 9.491 -3.592 1.00 93.00 91 VAL A C 1
ATOM 705 O O . VAL A 1 91 ? -0.234 9.562 -4.813 1.00 93.00 91 VAL A O 1
ATOM 708 N N . TRP A 1 92 ? -1.245 9.271 -2.856 1.00 93.88 92 TRP A N 1
ATOM 709 C CA . TRP A 1 92 ? -2.579 9.088 -3.420 1.00 93.88 92 TRP A CA 1
ATOM 710 C C . TRP A 1 92 ? -3.087 10.348 -4.130 1.00 93.88 92 TRP A C 1
ATOM 712 O O . TRP A 1 92 ? -3.738 10.256 -5.174 1.00 93.88 92 TRP A O 1
ATOM 722 N N . LYS A 1 93 ? -2.800 11.529 -3.569 1.00 93.69 93 LYS A N 1
ATOM 723 C CA . LYS A 1 93 ? -3.182 12.831 -4.131 1.00 93.69 93 LYS A CA 1
ATOM 724 C C . LYS A 1 93 ? -2.332 13.250 -5.328 1.00 93.69 93 LYS A C 1
ATOM 726 O O . LYS A 1 93 ? -2.831 14.016 -6.144 1.00 93.69 93 LYS A O 1
ATOM 731 N N . SER A 1 94 ? -1.093 12.769 -5.448 1.00 91.88 94 SER A N 1
ATOM 732 C CA . SER A 1 94 ? -0.274 13.029 -6.640 1.00 91.88 94 SER A CA 1
ATOM 733 C C . SER A 1 94 ? -0.707 12.197 -7.850 1.00 91.88 94 SER A C 1
ATOM 735 O O . SER A 1 94 ? -0.407 12.570 -8.983 1.00 91.88 94 SER A O 1
ATOM 737 N N . GLY A 1 95 ? -1.414 11.087 -7.616 1.00 88.31 95 GLY A N 1
ATOM 738 C CA . GLY A 1 95 ? -1.899 10.209 -8.672 1.00 88.31 95 GLY A CA 1
ATOM 739 C C . GLY A 1 95 ? -3.122 10.739 -9.422 1.00 88.31 95 GLY A C 1
ATOM 740 O O . GLY A 1 95 ? -3.960 11.442 -8.852 1.00 88.31 95 GLY A O 1
ATOM 741 N N . ARG A 1 96 ? -3.224 10.351 -10.696 1.00 82.88 96 ARG A N 1
ATOM 742 C CA . ARG A 1 96 ? -4.347 10.644 -11.602 1.00 82.88 96 ARG A CA 1
ATOM 743 C C . ARG A 1 96 ? -5.226 9.416 -11.813 1.00 82.88 96 ARG A C 1
ATOM 745 O O . ARG A 1 96 ? -4.679 8.286 -11.833 1.00 82.88 96 ARG A O 1
#

Sequence (96 aa):
NHYKSMKKLKKRGVSIRIAAPIKNTAVAKTLGEVATVRHIDKAKGRVCTIDGDSMLIGLTEDDAHETQHVAFWAHSPYAIRNSISSFFESVWKSGR

pLDDT: mean 91.31, std 5.17, range [59.94, 96.31]